Protein AF-A0AA48L7N7-F1 (afdb_monomer_lite)

pLDDT: mean 84.65, std 14.85, range [38.66, 96.5]

Organism: NCBI:txid279322

Foldseek 3Di:
DDDDDDPPPPQPPPADEAEDDPPPDQEDDPVNLSRHQEYEYEACQVVVNVNRCVSCLVVVGAYEYEYEDDPPDDLVSQQPPVSHQYWYAHPVRAQWIAGSVRDIGGDDDD

Structure (mmCIF, N/CA/C/O backbone):
data_AF-A0AA48L7N7-F1
#
_entry.id   AF-A0AA48L7N7-F1
#
loop_
_atom_site.group_PDB
_atom_site.id
_atom_site.type_symbol
_atom_site.label_atom_id
_atom_site.label_alt_id
_atom_site.label_comp_id
_atom_site.label_asym_id
_atom_site.label_entity_id
_atom_site.label_seq_id
_atom_site.pdbx_PDB_ins_code
_atom_site.Cartn_x
_atom_site.Cartn_y
_atom_site.Cartn_z
_atom_site.occupancy
_atom_site.B_iso_or_equiv
_atom_site.auth_seq_id
_atom_site.auth_comp_id
_atom_site.auth_asym_id
_atom_site.auth_atom_id
_atom_site.pdbx_PDB_model_num
ATOM 1 N N . MET A 1 1 ? 33.071 -4.416 -31.484 1.00 39.41 1 MET A N 1
ATOM 2 C CA . MET A 1 1 ? 32.938 -3.153 -30.730 1.00 39.41 1 MET A CA 1
ATOM 3 C C . MET A 1 1 ? 32.125 -3.465 -29.490 1.00 39.41 1 MET A C 1
ATOM 5 O O . MET A 1 1 ? 30.916 -3.627 -29.572 1.00 39.41 1 MET A O 1
ATOM 9 N N . SER A 1 2 ? 32.821 -3.716 -28.390 1.00 40.19 2 SER A N 1
ATOM 10 C CA . SER A 1 2 ? 32.241 -4.172 -27.130 1.00 40.19 2 SER A CA 1
ATOM 11 C C . SER A 1 2 ? 31.783 -2.941 -26.353 1.00 40.19 2 SER A C 1
ATOM 13 O O . SER A 1 2 ? 32.612 -2.101 -26.014 1.00 40.19 2 SER A O 1
ATOM 15 N N . HIS A 1 3 ? 30.480 -2.800 -26.115 1.00 38.66 3 HIS A N 1
ATOM 16 C CA . HIS A 1 3 ? 29.982 -1.791 -25.183 1.00 38.66 3 HIS A CA 1
ATOM 17 C C . HIS A 1 3 ? 30.438 -2.181 -23.768 1.00 38.66 3 HIS A C 1
ATOM 19 O O . HIS A 1 3 ? 30.258 -3.344 -23.393 1.00 38.66 3 HIS A O 1
ATOM 25 N N . PRO A 1 4 ? 31.037 -1.272 -22.981 1.00 44.66 4 PRO A N 1
ATOM 26 C CA . PRO A 1 4 ? 31.306 -1.559 -21.583 1.00 44.66 4 PRO A CA 1
ATOM 27 C C . PRO A 1 4 ? 29.969 -1.707 -20.855 1.00 44.66 4 PRO A C 1
ATOM 29 O O . PRO A 1 4 ? 29.090 -0.853 -20.970 1.00 44.66 4 PRO A O 1
ATOM 32 N N . ALA A 1 5 ? 29.813 -2.807 -20.120 1.00 50.69 5 ALA A N 1
ATOM 33 C CA . ALA A 1 5 ? 28.737 -2.945 -19.154 1.00 50.69 5 ALA A CA 1
ATOM 34 C C . ALA A 1 5 ? 28.836 -1.779 -18.160 1.00 50.69 5 ALA A C 1
ATOM 36 O O . ALA A 1 5 ? 29.901 -1.547 -17.581 1.00 50.69 5 ALA A O 1
ATOM 37 N N . SER A 1 6 ? 27.747 -1.025 -17.996 1.00 51.53 6 SER A N 1
ATOM 38 C CA . SER A 1 6 ? 27.632 -0.012 -16.948 1.00 51.53 6 SER A CA 1
ATOM 39 C C . SER A 1 6 ? 28.005 -0.629 -15.596 1.00 51.53 6 SER A C 1
ATOM 41 O O . SER A 1 6 ? 27.619 -1.774 -15.335 1.00 51.53 6 SER A O 1
ATOM 43 N N . PRO A 1 7 ? 28.743 0.088 -14.730 1.00 48.41 7 PRO A N 1
ATOM 44 C CA . PRO A 1 7 ? 29.059 -0.427 -13.412 1.00 48.41 7 PRO A CA 1
ATOM 45 C C . PRO A 1 7 ? 27.741 -0.670 -12.683 1.00 48.41 7 PRO A C 1
ATOM 47 O O . PRO A 1 7 ? 26.912 0.233 -12.571 1.00 48.41 7 PRO A O 1
ATOM 50 N N . ILE A 1 8 ? 27.548 -1.903 -12.211 1.00 54.62 8 ILE A N 1
ATOM 51 C CA . ILE A 1 8 ? 26.565 -2.208 -11.176 1.00 54.62 8 ILE A CA 1
ATOM 52 C C . ILE A 1 8 ? 26.887 -1.240 -10.045 1.00 54.62 8 ILE A C 1
ATOM 54 O O . ILE A 1 8 ? 27.933 -1.357 -9.404 1.00 54.62 8 ILE A O 1
ATOM 58 N N . SER A 1 9 ? 26.040 -0.229 -9.863 1.00 49.31 9 SER A N 1
ATOM 59 C CA . SER A 1 9 ? 26.120 0.645 -8.709 1.00 49.31 9 SER A CA 1
ATOM 60 C C . SER A 1 9 ? 26.009 -0.261 -7.493 1.00 49.31 9 SER A C 1
ATOM 62 O O . SER A 1 9 ? 24.947 -0.826 -7.230 1.00 49.31 9 SER A O 1
ATOM 64 N N . THR A 1 10 ? 27.106 -0.444 -6.765 1.00 49.47 10 THR A N 1
ATOM 65 C CA . THR A 1 10 ? 27.021 -0.909 -5.384 1.00 49.47 10 THR A CA 1
ATOM 66 C C . THR A 1 10 ? 26.007 0.004 -4.700 1.00 49.47 10 THR A C 1
ATOM 68 O O . THR A 1 10 ? 26.196 1.224 -4.795 1.00 49.47 10 THR A O 1
ATOM 71 N N . PRO A 1 11 ? 24.931 -0.510 -4.077 1.00 52.91 11 PRO A N 1
ATOM 72 C CA . PRO A 1 11 ? 24.002 0.356 -3.380 1.00 52.91 11 PRO A CA 1
ATOM 73 C C . PRO A 1 11 ? 24.816 1.083 -2.311 1.00 52.91 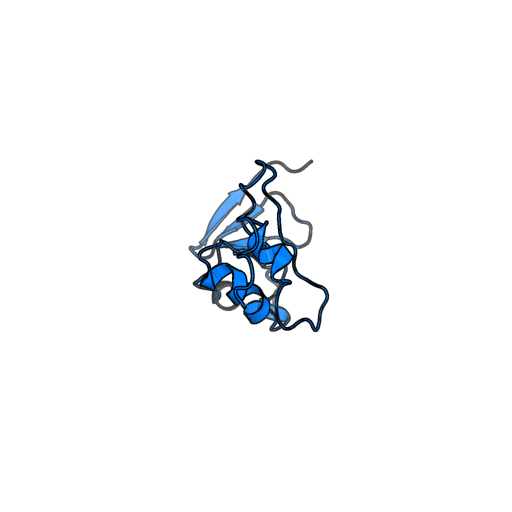11 PRO A C 1
ATOM 75 O O . PRO A 1 11 ? 25.320 0.465 -1.373 1.00 52.91 11 PRO A O 1
ATOM 78 N N . SER A 1 12 ? 25.001 2.395 -2.463 1.00 55.81 12 SER A N 1
ATOM 79 C CA . SER A 1 12 ? 25.206 3.208 -1.277 1.00 55.81 12 SER A CA 1
ATOM 80 C C . SER A 1 12 ? 23.963 2.958 -0.422 1.00 55.81 12 SER A C 1
ATOM 82 O O . SER A 1 12 ? 22.861 2.851 -0.953 1.00 55.81 12 SER A O 1
ATOM 84 N N . HIS A 1 13 ? 24.124 2.758 0.881 1.00 62.34 13 HIS A N 1
ATOM 85 C CA . HIS A 1 13 ? 23.059 2.302 1.784 1.00 62.34 13 HIS A CA 1
ATOM 86 C C . HIS A 1 13 ? 21.881 3.298 1.960 1.00 62.34 13 HIS A C 1
ATOM 88 O O . HIS A 1 13 ? 21.174 3.250 2.963 1.00 62.34 13 HIS A O 1
ATOM 94 N N . GLY A 1 14 ? 21.653 4.214 1.015 1.00 60.22 14 GLY A N 1
ATOM 95 C CA . GLY A 1 14 ? 20.436 5.005 0.918 1.00 60.22 14 GLY A CA 1
ATOM 96 C C . GLY A 1 14 ? 19.333 4.182 0.266 1.00 60.22 14 GLY A C 1
ATOM 97 O O . GLY A 1 14 ? 19.196 4.190 -0.953 1.00 60.22 14 GLY A O 1
ATOM 98 N N . SER A 1 15 ? 18.552 3.468 1.075 1.00 74.25 15 SER A N 1
ATOM 99 C CA . SER A 1 15 ? 17.311 2.864 0.595 1.00 74.25 15 SER A CA 1
ATOM 100 C C . SER A 1 15 ? 16.321 3.961 0.192 1.00 74.25 15 SER A C 1
ATOM 102 O O . SER A 1 15 ? 15.918 4.763 1.036 1.00 74.25 15 SER A O 1
ATOM 104 N N . CYS A 1 16 ? 15.939 4.022 -1.084 1.00 85.69 16 CYS A N 1
ATOM 105 C CA . CYS A 1 16 ? 14.922 4.954 -1.564 1.00 85.69 16 CYS A CA 1
ATOM 106 C C . CYS A 1 16 ? 13.512 4.361 -1.422 1.00 85.69 16 CYS A C 1
ATOM 108 O O . CYS A 1 16 ? 13.308 3.147 -1.455 1.00 85.69 16 CYS A O 1
ATOM 110 N N . ILE A 1 17 ? 12.520 5.244 -1.327 1.00 89.25 17 ILE A N 1
ATOM 111 C CA . ILE A 1 17 ? 11.100 4.894 -1.408 1.00 89.25 17 ILE A CA 1
ATOM 112 C C . ILE A 1 17 ? 10.580 5.389 -2.752 1.00 89.25 17 ILE A C 1
ATOM 114 O O . ILE A 1 17 ? 10.802 6.548 -3.105 1.00 89.25 17 ILE A O 1
ATOM 118 N N . ALA A 1 18 ? 9.870 4.537 -3.489 1.00 90.38 18 ALA A N 1
ATOM 119 C CA . ALA A 1 18 ? 9.115 4.979 -4.652 1.00 90.38 18 ALA A CA 1
ATOM 120 C C . ALA A 1 18 ? 7.676 5.307 -4.251 1.00 90.38 18 ALA A C 1
ATOM 122 O O . ALA A 1 18 ? 6.946 4.451 -3.755 1.00 90.38 18 ALA A O 1
ATOM 123 N N . ILE A 1 19 ? 7.249 6.537 -4.494 1.00 88.38 19 ILE A N 1
ATOM 124 C CA . ILE A 1 19 ? 5.848 6.929 -4.332 1.00 88.38 19 ILE A CA 1
ATOM 125 C C . ILE A 1 19 ? 5.122 6.732 -5.664 1.00 88.38 19 ILE A C 1
ATOM 127 O O . ILE A 1 19 ? 5.744 6.787 -6.731 1.00 88.38 19 ILE A O 1
ATOM 131 N N . GLN A 1 20 ? 3.815 6.490 -5.590 1.00 85.50 20 GLN A N 1
ATOM 132 C CA . GLN A 1 20 ? 2.910 6.522 -6.734 1.00 85.50 20 GLN A CA 1
ATOM 133 C C . GLN A 1 20 ? 3.232 7.685 -7.691 1.00 85.50 20 GLN A C 1
ATOM 135 O O . GLN A 1 20 ? 3.330 8.835 -7.250 1.00 85.50 20 GLN A O 1
ATOM 140 N N . PRO A 1 21 ? 3.413 7.414 -8.996 1.00 83.81 21 PRO A N 1
ATOM 141 C CA . PRO A 1 21 ? 3.637 8.466 -9.973 1.00 83.81 21 PRO A CA 1
ATOM 142 C C . PRO A 1 21 ? 2.351 9.281 -10.197 1.00 83.81 21 PRO A C 1
ATOM 144 O O . PRO A 1 21 ? 1.258 8.831 -9.851 1.00 83.81 21 PRO A O 1
ATOM 147 N N . PRO A 1 22 ? 2.447 10.466 -10.826 1.00 80.44 22 PRO A N 1
ATOM 148 C CA . PRO A 1 22 ? 1.269 11.211 -11.250 1.00 80.44 22 PRO A CA 1
ATOM 149 C C . PRO A 1 22 ? 0.334 10.350 -12.106 1.00 80.44 22 PRO A C 1
ATOM 151 O O . PRO A 1 22 ? 0.789 9.500 -12.880 1.00 80.44 22 PRO A O 1
ATOM 154 N N . ARG A 1 23 ? -0.973 10.616 -12.001 1.00 70.62 23 ARG A N 1
ATOM 155 C CA . ARG A 1 23 ? -1.999 9.923 -12.791 1.00 70.62 23 ARG A CA 1
ATOM 156 C C . ARG A 1 23 ? -1.657 9.958 -14.284 1.00 70.62 23 ARG A C 1
ATOM 158 O O . ARG A 1 23 ? -1.142 10.961 -14.773 1.00 70.62 23 ARG A O 1
ATOM 165 N N . HIS A 1 24 ? -2.017 8.883 -14.993 1.00 73.06 24 HIS A N 1
ATOM 166 C CA . HIS A 1 24 ? -1.757 8.635 -16.430 1.00 73.06 24 HIS A CA 1
ATOM 167 C C . HIS A 1 24 ? -0.357 8.123 -16.775 1.00 73.06 24 HIS A C 1
ATOM 169 O O . HIS A 1 24 ? 0.012 8.052 -17.949 1.00 73.06 24 HIS A O 1
ATOM 175 N N . ARG A 1 25 ? 0.416 7.711 -15.775 1.00 77.75 25 ARG A N 1
ATOM 176 C CA . ARG A 1 25 ? 1.621 6.938 -16.024 1.00 77.75 25 ARG A CA 1
ATOM 177 C C . ARG A 1 25 ? 1.299 5.450 -16.059 1.00 77.75 25 ARG A C 1
ATOM 179 O O . ARG A 1 25 ? 0.623 4.961 -15.169 1.00 77.75 25 ARG A O 1
ATOM 186 N N . SER A 1 26 ? 1.797 4.738 -17.067 1.00 78.38 26 SER A N 1
ATOM 187 C CA . SER A 1 26 ? 1.581 3.292 -17.210 1.00 78.38 26 SER A CA 1
ATOM 188 C C . SER A 1 26 ? 2.587 2.428 -16.440 1.00 78.38 26 SER A C 1
ATOM 190 O O . SER A 1 26 ? 2.397 1.223 -16.366 1.00 78.38 26 SER A O 1
ATOM 192 N N . SER A 1 27 ? 3.676 3.010 -15.927 1.00 80.94 27 SER A N 1
ATOM 193 C CA . SER A 1 27 ? 4.785 2.282 -15.292 1.00 80.94 27 SER A CA 1
ATOM 194 C C . SER A 1 27 ? 5.634 3.208 -14.416 1.00 80.94 27 SER A C 1
ATOM 196 O O . SER A 1 27 ? 5.600 4.430 -14.588 1.00 80.94 27 SER A O 1
ATOM 198 N N . HIS A 1 28 ? 6.447 2.660 -13.515 1.00 85.31 28 HIS A N 1
ATOM 199 C CA . HIS A 1 28 ? 7.461 3.458 -12.815 1.00 85.31 28 HIS A CA 1
ATOM 200 C C . HIS A 1 28 ? 8.697 3.704 -13.698 1.00 85.31 28 HIS A C 1
ATOM 202 O O . HIS A 1 28 ? 8.965 2.987 -14.662 1.00 85.31 28 HIS A O 1
ATOM 208 N N . ASP A 1 29 ? 9.486 4.732 -13.363 1.00 88.00 29 ASP A N 1
ATOM 209 C CA . ASP A 1 29 ? 10.810 4.910 -13.961 1.00 88.00 29 ASP A CA 1
ATOM 210 C C . ASP A 1 29 ? 11.694 3.738 -13.563 1.00 88.00 29 ASP A C 1
ATOM 212 O O . ASP A 1 29 ? 11.816 3.436 -12.375 1.00 88.00 29 ASP A O 1
ATOM 216 N N . LYS A 1 30 ? 12.405 3.148 -14.528 1.00 88.69 30 LYS A N 1
ATOM 217 C CA . LYS A 1 30 ? 13.381 2.093 -14.235 1.00 88.69 30 LYS A CA 1
ATOM 218 C C . LYS A 1 30 ? 14.389 2.531 -13.169 1.00 88.69 30 LYS A C 1
ATOM 220 O O . LYS A 1 30 ? 14.685 1.765 -12.264 1.00 88.69 30 LYS A O 1
ATOM 225 N N . ALA A 1 31 ? 14.855 3.779 -13.234 1.00 88.69 31 ALA A N 1
ATOM 226 C CA . ALA A 1 31 ? 15.762 4.329 -12.231 1.00 88.69 31 ALA A CA 1
ATOM 227 C C . ALA A 1 31 ? 15.149 4.325 -10.820 1.00 88.69 31 ALA A C 1
ATOM 229 O O . ALA A 1 31 ? 15.848 4.008 -9.865 1.00 88.69 31 ALA A O 1
ATOM 230 N N . ALA A 1 32 ? 13.850 4.621 -10.692 1.00 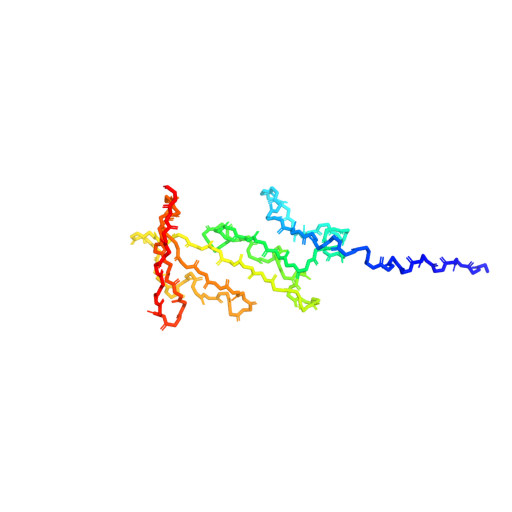89.00 32 ALA A N 1
ATOM 231 C CA . ALA A 1 32 ? 13.144 4.560 -9.415 1.00 89.00 32 ALA A CA 1
ATOM 232 C C . ALA A 1 32 ? 13.006 3.114 -8.923 1.00 89.00 32 ALA A C 1
ATOM 234 O O . ALA A 1 32 ? 13.264 2.843 -7.752 1.00 89.00 32 ALA A O 1
ATOM 235 N N . ILE A 1 33 ? 12.662 2.184 -9.821 1.00 91.25 33 ILE A N 1
ATOM 236 C CA . ILE A 1 33 ? 12.588 0.755 -9.499 1.00 91.25 33 ILE A CA 1
ATOM 237 C C . ILE A 1 33 ? 13.951 0.248 -9.043 1.00 91.25 33 ILE A C 1
ATOM 239 O O . ILE A 1 33 ? 14.003 -0.470 -8.058 1.00 91.25 33 ILE A O 1
ATOM 243 N N . ASP A 1 34 ? 15.050 0.614 -9.703 1.00 91.12 34 ASP A N 1
ATOM 244 C CA . ASP A 1 34 ? 16.387 0.097 -9.400 1.00 91.12 34 ASP A CA 1
ATOM 245 C C . ASP A 1 34 ? 16.846 0.487 -7.980 1.00 91.12 34 ASP A C 1
ATOM 247 O O . ASP A 1 34 ? 17.340 -0.369 -7.240 1.00 91.12 34 ASP A O 1
ATOM 251 N N . VAL A 1 35 ? 16.634 1.746 -7.575 1.00 91.06 35 VAL A N 1
ATOM 252 C CA . VAL A 1 35 ? 17.153 2.287 -6.302 1.00 91.06 35 VAL A CA 1
ATOM 253 C C . VAL A 1 35 ? 16.213 2.107 -5.111 1.00 91.06 35 VAL A C 1
ATOM 255 O O . VAL A 1 35 ? 16.679 2.093 -3.970 1.00 91.06 35 VAL A O 1
ATOM 258 N N . ALA A 1 36 ? 14.907 1.966 -5.347 1.00 93.12 36 ALA A N 1
ATOM 259 C CA . ALA A 1 36 ? 13.938 1.798 -4.274 1.00 93.12 36 ALA A CA 1
ATOM 260 C C . ALA A 1 36 ? 13.856 0.345 -3.798 1.00 93.12 36 ALA A C 1
ATOM 262 O O . ALA A 1 36 ? 14.001 -0.593 -4.581 1.00 93.12 36 ALA A O 1
ATOM 263 N N . GLN A 1 37 ? 13.597 0.144 -2.511 1.00 94.31 37 GLN A N 1
ATOM 264 C CA . GLN A 1 37 ? 13.419 -1.189 -1.921 1.00 94.31 37 GLN A CA 1
ATOM 265 C C . GLN A 1 37 ? 11.948 -1.581 -1.913 1.00 94.31 37 GLN A C 1
ATOM 267 O O . GLN A 1 37 ? 11.639 -2.765 -1.912 1.00 94.31 37 GLN A O 1
ATOM 272 N N . PHE A 1 38 ? 11.060 -0.592 -1.924 1.00 94.69 38 PHE A N 1
ATOM 273 C CA . PHE A 1 38 ? 9.619 -0.764 -1.912 1.00 94.69 38 PHE A CA 1
ATOM 274 C C . PHE A 1 38 ? 8.928 0.453 -2.523 1.00 94.69 38 PHE A C 1
ATOM 276 O O . PHE A 1 38 ? 9.538 1.519 -2.682 1.00 94.69 38 PHE A O 1
ATOM 283 N N . SER A 1 39 ? 7.642 0.295 -2.821 1.00 95.38 39 SER A N 1
ATOM 284 C CA . SER A 1 39 ? 6.770 1.405 -3.190 1.00 95.38 39 SER A CA 1
ATOM 285 C C . SER A 1 39 ? 5.645 1.602 -2.177 1.00 95.38 39 SER A C 1
ATOM 287 O O . SER A 1 39 ? 5.209 0.642 -1.546 1.00 95.38 39 SER A O 1
ATOM 289 N N . VAL A 1 40 ? 5.194 2.847 -2.012 1.00 95.56 40 VAL A N 1
ATOM 290 C CA . VAL A 1 40 ? 3.956 3.186 -1.301 1.00 95.56 40 VAL A CA 1
ATOM 291 C C . VAL A 1 40 ? 2.931 3.664 -2.324 1.00 95.56 40 VAL A C 1
ATOM 293 O O . VAL A 1 40 ? 3.216 4.546 -3.140 1.00 95.56 40 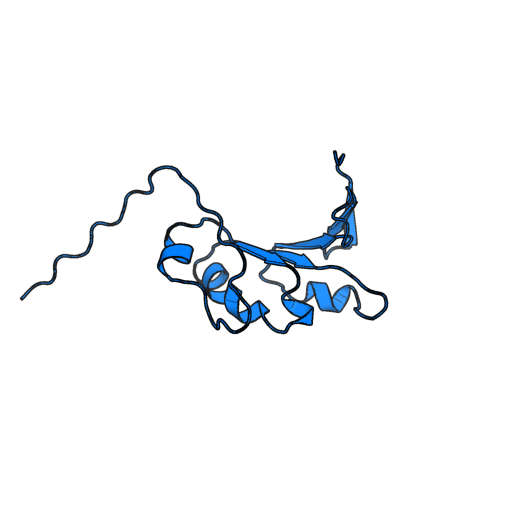VAL A O 1
ATOM 296 N N . ASN A 1 41 ? 1.746 3.073 -2.265 1.00 94.38 41 ASN A N 1
ATOM 297 C CA . ASN A 1 41 ? 0.624 3.341 -3.148 1.00 94.38 41 ASN A CA 1
ATOM 298 C C . ASN A 1 41 ? -0.609 3.705 -2.320 1.00 94.38 41 ASN A C 1
ATOM 300 O O . ASN A 1 41 ? -0.923 3.010 -1.358 1.00 94.38 41 ASN A O 1
ATOM 304 N N . GLU A 1 42 ? -1.324 4.751 -2.730 1.00 94.12 42 GLU A N 1
ATOM 305 C CA . GLU A 1 42 ? -2.599 5.144 -2.138 1.00 94.12 42 GLU A CA 1
ATOM 306 C C . GLU A 1 42 ? -3.703 5.054 -3.200 1.00 94.12 42 GLU A C 1
ATOM 308 O O . GLU A 1 42 ? -3.636 5.691 -4.252 1.00 94.12 42 GLU A O 1
ATOM 313 N N . GLN A 1 43 ? -4.746 4.275 -2.913 1.00 93.06 43 GLN A N 1
ATOM 314 C CA . GLN A 1 43 ? -5.982 4.235 -3.698 1.00 93.06 43 GLN A CA 1
ATOM 315 C C . GLN A 1 43 ? -5.836 3.779 -5.163 1.00 93.06 43 GLN A C 1
ATOM 317 O O . GLN A 1 43 ? -6.506 4.321 -6.049 1.00 93.06 43 GLN A O 1
ATOM 322 N N . CYS A 1 44 ? -5.011 2.768 -5.470 1.00 92.69 44 CYS A N 1
ATOM 323 C CA . CYS A 1 44 ? -4.956 2.280 -6.854 1.00 92.69 44 CYS A CA 1
ATOM 324 C C . CYS A 1 44 ? -6.247 1.573 -7.286 1.00 92.69 44 CYS A C 1
ATOM 326 O O . CYS A 1 44 ? -6.613 1.650 -8.462 1.00 92.69 44 CYS A O 1
ATOM 328 N N . VAL A 1 45 ? -6.956 0.903 -6.369 1.00 92.25 45 VAL A N 1
ATOM 329 C CA . VAL A 1 45 ? -8.167 0.125 -6.668 1.00 92.25 45 VAL A CA 1
ATOM 330 C C . VAL A 1 45 ? -9.311 1.011 -7.169 1.00 92.25 45 VAL A C 1
ATOM 332 O O . VAL A 1 45 ? -9.857 0.710 -8.236 1.00 92.25 45 VAL A O 1
ATOM 335 N N . PRO A 1 46 ? -9.715 2.099 -6.478 1.00 90.50 46 PRO A N 1
ATOM 336 C CA . PRO A 1 46 ? -10.783 2.968 -6.971 1.00 90.50 46 PRO A CA 1
ATOM 337 C C . PRO A 1 46 ? -10.409 3.723 -8.254 1.00 90.50 46 PRO A C 1
ATOM 339 O O . PRO A 1 46 ? -11.310 4.178 -8.961 1.00 90.50 46 PRO A O 1
ATOM 342 N N . HIS A 1 47 ? -9.117 3.852 -8.566 1.00 90.00 47 HIS A N 1
ATOM 343 C CA . HIS A 1 47 ? -8.632 4.565 -9.750 1.00 90.00 47 HIS A CA 1
ATOM 344 C C . HIS A 1 47 ? -8.239 3.657 -10.922 1.00 90.00 47 HIS A C 1
ATOM 346 O O . HIS A 1 47 ? -8.034 4.161 -12.022 1.00 90.00 47 HIS A O 1
ATOM 352 N N . GLY A 1 48 ? -8.193 2.335 -10.729 1.00 90.12 48 GLY A N 1
ATOM 353 C CA . GLY A 1 48 ? -7.748 1.399 -11.764 1.00 90.12 48 GLY A CA 1
ATOM 354 C C . GLY A 1 48 ? -6.264 1.556 -12.114 1.00 90.12 48 GLY A C 1
ATOM 355 O O . GLY A 1 48 ? -5.883 1.336 -13.257 1.00 90.12 48 GLY A O 1
ATOM 356 N N . GLU A 1 49 ? -5.435 1.961 -11.147 1.00 91.38 49 GLU A N 1
ATOM 357 C CA . GLU A 1 49 ? -4.013 2.292 -11.350 1.00 91.38 49 GLU A CA 1
ATOM 358 C C . GLU A 1 49 ? -3.062 1.221 -10.780 1.00 91.38 49 GLU A C 1
ATOM 360 O O . GLU A 1 49 ? -1.850 1.418 -10.734 1.00 91.38 49 GLU A O 1
ATOM 365 N N . CYS A 1 50 ? -3.584 0.071 -10.338 1.00 92.06 50 CYS A N 1
ATOM 366 C CA . CYS A 1 50 ? -2.781 -0.946 -9.649 1.00 92.06 50 CYS A CA 1
ATOM 367 C C . CYS A 1 50 ? -1.719 -1.596 -10.549 1.00 92.06 50 CYS A C 1
ATOM 369 O O . CYS A 1 50 ? -0.684 -2.047 -10.057 1.00 92.06 50 CYS A O 1
ATOM 371 N N . ASP A 1 51 ? -1.943 -1.611 -11.865 1.00 91.69 51 ASP A N 1
ATOM 372 C CA . ASP A 1 51 ? -1.018 -2.209 -12.833 1.00 91.69 51 ASP A CA 1
ATOM 373 C C . ASP A 1 51 ? 0.330 -1.478 -12.886 1.00 91.69 51 ASP A C 1
ATOM 375 O O . ASP A 1 51 ? 1.360 -2.102 -13.136 1.00 91.69 51 ASP A O 1
ATOM 379 N N . VAL A 1 52 ? 0.351 -0.183 -12.551 1.00 91.38 52 VAL A N 1
ATOM 380 C CA . VAL A 1 52 ? 1.571 0.641 -12.504 1.00 91.38 52 VAL A CA 1
ATOM 381 C C . VAL A 1 52 ? 2.604 0.060 -11.536 1.00 91.38 52 VAL A C 1
ATOM 383 O O . VAL A 1 52 ? 3.805 0.178 -11.766 1.00 91.38 52 VAL A O 1
ATOM 386 N N . PHE A 1 53 ? 2.150 -0.612 -10.477 1.00 93.38 53 PHE A N 1
ATOM 387 C CA . PHE A 1 53 ? 3.003 -1.160 -9.425 1.00 93.38 53 PHE A CA 1
ATOM 388 C C . PHE A 1 53 ? 3.459 -2.600 -9.691 1.00 93.38 53 PHE A C 1
ATOM 390 O O . PHE A 1 53 ? 4.273 -3.128 -8.929 1.00 93.38 53 PHE A O 1
ATOM 397 N N . GLN A 1 54 ? 2.995 -3.241 -10.774 1.00 92.19 54 GLN A N 1
ATOM 398 C CA . GLN A 1 54 ? 3.448 -4.592 -11.129 1.00 92.19 54 GLN A CA 1
ATOM 399 C C . GLN A 1 54 ? 4.951 -4.637 -11.398 1.00 92.19 54 GLN A C 1
ATOM 401 O O . GLN A 1 54 ? 5.582 -5.648 -11.113 1.00 92.19 54 GLN A O 1
ATOM 406 N N . ASP A 1 55 ? 5.556 -3.537 -11.850 1.00 92.25 55 ASP A N 1
ATOM 407 C CA . ASP A 1 55 ? 7.005 -3.459 -12.042 1.00 92.25 55 ASP A CA 1
ATOM 408 C C . ASP A 1 55 ? 7.793 -3.735 -10.753 1.00 92.25 55 ASP A C 1
ATOM 410 O O . ASP A 1 55 ? 8.834 -4.386 -10.809 1.00 92.25 55 ASP A O 1
ATOM 414 N N . PHE A 1 56 ? 7.293 -3.286 -9.594 1.00 94.69 56 PHE A N 1
ATOM 415 C CA . PHE A 1 56 ? 7.902 -3.576 -8.291 1.00 94.69 56 PHE A CA 1
ATOM 416 C C . PHE A 1 56 ? 7.724 -5.050 -7.919 1.00 94.69 56 PHE A C 1
ATOM 418 O O . PHE A 1 56 ? 8.696 -5.719 -7.561 1.00 94.69 56 PHE A O 1
ATOM 425 N N . ILE A 1 57 ? 6.511 -5.580 -8.081 1.00 93.81 57 ILE A N 1
ATOM 426 C CA . ILE A 1 57 ? 6.185 -6.980 -7.777 1.00 93.81 57 ILE A CA 1
ATOM 427 C C . ILE A 1 57 ? 6.996 -7.953 -8.638 1.00 93.81 57 ILE A C 1
ATOM 429 O O . ILE A 1 57 ? 7.571 -8.908 -8.117 1.00 93.81 57 ILE A O 1
ATOM 433 N N . ASN A 1 58 ? 7.122 -7.672 -9.935 1.00 93.62 58 ASN A N 1
ATOM 434 C CA . ASN A 1 58 ? 7.837 -8.508 -10.900 1.00 93.62 58 ASN A CA 1
ATOM 435 C C . ASN A 1 58 ? 9.332 -8.652 -10.578 1.00 93.62 58 ASN A C 1
ATOM 437 O O . ASN A 1 58 ? 9.943 -9.654 -10.946 1.00 93.62 58 ASN A O 1
ATOM 441 N N . VAL A 1 59 ? 9.923 -7.675 -9.881 1.00 94.69 59 VAL A N 1
ATOM 442 C CA . VAL A 1 59 ? 11.319 -7.729 -9.413 1.00 94.69 59 VAL A CA 1
ATOM 443 C C . VAL A 1 59 ? 11.437 -8.097 -7.929 1.00 94.69 59 VAL A C 1
ATOM 445 O O . VAL A 1 59 ? 12.505 -7.942 -7.337 1.00 94.69 59 VAL A O 1
ATOM 448 N N . GLY A 1 60 ? 10.354 -8.587 -7.317 1.00 94.19 60 GLY A N 1
ATOM 449 C CA . GLY A 1 60 ? 10.329 -9.057 -5.932 1.00 94.19 60 GLY A CA 1
ATOM 450 C C . GLY A 1 60 ? 10.399 -7.947 -4.882 1.00 94.19 60 GLY A C 1
ATOM 451 O O . GLY A 1 60 ? 10.805 -8.209 -3.750 1.00 94.19 60 GLY A O 1
ATOM 452 N N . LYS A 1 61 ? 10.037 -6.708 -5.235 1.00 94.19 61 LYS A N 1
ATOM 453 C CA . LYS A 1 61 ? 10.013 -5.567 -4.312 1.00 94.19 61 LYS A CA 1
ATOM 454 C C . LYS A 1 61 ? 8.587 -5.325 -3.804 1.00 94.19 61 LYS A C 1
ATOM 456 O O . LYS A 1 61 ? 7.662 -5.283 -4.614 1.00 94.19 61 LYS A O 1
ATOM 461 N N . PRO A 1 62 ? 8.379 -5.158 -2.486 1.00 95.56 62 PRO A N 1
ATOM 462 C CA . PRO A 1 62 ? 7.043 -4.998 -1.931 1.00 95.56 62 PRO A CA 1
ATOM 463 C C . PRO A 1 62 ? 6.405 -3.659 -2.315 1.00 95.56 62 PRO A C 1
ATOM 465 O O . PRO A 1 62 ? 7.076 -2.638 -2.485 1.00 95.56 62 PRO A O 1
ATOM 468 N N . VAL A 1 63 ? 5.076 -3.675 -2.387 1.00 95.50 63 VAL A N 1
ATOM 469 C CA . VAL A 1 63 ? 4.226 -2.493 -2.545 1.00 95.50 63 VAL A CA 1
ATOM 470 C C . VAL A 1 63 ? 3.347 -2.404 -1.300 1.00 95.50 63 VAL A C 1
ATOM 472 O O . VAL A 1 63 ? 2.515 -3.282 -1.058 1.00 95.50 63 VAL A O 1
ATOM 475 N N . PHE A 1 64 ? 3.564 -1.369 -0.491 1.00 96.06 64 PHE A N 1
ATOM 476 C CA . PHE A 1 64 ? 2.692 -1.016 0.624 1.00 96.06 64 PHE A CA 1
ATOM 477 C C . PHE A 1 64 ? 1.488 -0.269 0.066 1.00 96.06 64 PHE A C 1
ATOM 479 O O . PHE A 1 64 ? 1.603 0.857 -0.415 1.00 96.06 64 PHE A O 1
ATOM 486 N N . HIS A 1 65 ? 0.351 -0.943 0.090 1.00 95.50 65 HIS A N 1
ATOM 487 C CA . HIS A 1 65 ? -0.868 -0.533 -0.579 1.00 95.50 65 HIS A CA 1
ATOM 488 C C . HIS A 1 65 ? -1.866 -0.040 0.461 1.00 95.50 65 HIS A C 1
ATOM 490 O O . HIS A 1 65 ? -2.291 -0.801 1.327 1.00 95.50 65 HIS A O 1
ATOM 496 N N . ILE A 1 66 ? -2.205 1.242 0.405 1.00 95.75 66 ILE A N 1
ATOM 497 C CA . ILE A 1 66 ? -3.132 1.878 1.332 1.00 95.75 66 ILE A CA 1
ATOM 498 C C . ILE A 1 66 ? -4.434 2.150 0.593 1.00 95.75 66 ILE A C 1
ATOM 500 O O . ILE A 1 66 ? -4.459 2.849 -0.419 1.00 95.75 66 ILE A O 1
ATOM 504 N N . GLU A 1 67 ? -5.523 1.613 1.123 1.00 95.19 67 GLU A N 1
ATOM 505 C CA . GLU A 1 67 ? -6.865 1.854 0.609 1.00 95.19 67 GLU A CA 1
ATOM 506 C C . GLU A 1 67 ? -7.745 2.480 1.688 1.00 95.19 67 GLU A C 1
ATOM 508 O O . GLU A 1 67 ? -7.610 2.192 2.879 1.00 95.19 67 GLU A O 1
ATOM 513 N N . TYR A 1 68 ? -8.669 3.337 1.259 1.00 94.75 68 TYR A N 1
ATOM 514 C CA . TYR A 1 68 ? -9.599 4.029 2.148 1.00 94.75 68 TYR A CA 1
ATOM 515 C C . TYR A 1 68 ? -11.014 3.495 1.903 1.00 94.75 68 TYR A C 1
ATOM 517 O O . TYR A 1 68 ? -11.635 3.837 0.886 1.00 94.75 68 TYR A O 1
ATOM 525 N N . PRO A 1 69 ? -11.539 2.622 2.785 1.00 92.31 69 PRO A N 1
ATOM 526 C CA . PRO A 1 69 ? -12.911 2.155 2.687 1.00 92.31 69 PRO A CA 1
ATOM 527 C C . PRO A 1 69 ? -13.903 3.317 2.702 1.00 92.31 69 PRO A C 1
ATOM 529 O O . PRO A 1 69 ? -13.753 4.295 3.429 1.00 92.31 69 PRO A O 1
ATOM 532 N N . THR A 1 70 ? -14.944 3.190 1.888 1.00 88.00 70 THR A N 1
ATOM 533 C CA . THR A 1 70 ? -16.097 4.091 1.875 1.00 88.00 70 THR A CA 1
ATOM 534 C C . THR A 1 70 ? -17.357 3.245 1.955 1.00 88.00 70 THR A C 1
ATOM 536 O O . THR A 1 70 ? -17.328 2.064 1.614 1.00 88.00 70 THR A O 1
ATOM 539 N N . GLU A 1 71 ? -18.495 3.861 2.263 1.00 84.69 71 GLU A N 1
ATOM 540 C CA . GLU A 1 71 ? -19.806 3.190 2.221 1.00 84.69 71 GLU A CA 1
ATOM 541 C C . GLU A 1 71 ? -20.108 2.505 0.871 1.00 84.69 71 GLU A C 1
ATOM 543 O O . GLU A 1 71 ? -20.948 1.614 0.778 1.00 84.69 71 GLU A O 1
ATOM 548 N N . LYS A 1 72 ? -19.435 2.930 -0.208 1.00 81.94 72 LYS A N 1
ATOM 549 C CA . LYS A 1 72 ? -19.636 2.421 -1.571 1.00 81.94 72 LYS A CA 1
ATOM 550 C C . LYS A 1 72 ? -18.613 1.363 -1.992 1.00 81.94 72 LYS A C 1
ATOM 552 O O . LYS A 1 72 ? -18.773 0.769 -3.059 1.00 81.94 72 LYS A O 1
ATOM 557 N N . THR A 1 73 ? -17.554 1.140 -1.215 1.00 80.38 73 THR A N 1
ATOM 558 C CA . THR A 1 73 ? -16.480 0.194 -1.539 1.00 80.38 73 THR A CA 1
ATOM 559 C C . THR A 1 73 ? -16.455 -0.939 -0.526 1.00 80.38 73 THR A C 1
ATOM 561 O O . THR A 1 73 ? -16.134 -0.750 0.640 1.00 80.38 73 THR A O 1
ATOM 564 N N . SER A 1 74 ? -16.774 -2.152 -0.982 1.00 81.94 74 SER A N 1
ATOM 565 C CA . SER A 1 74 ? -16.697 -3.337 -0.131 1.00 81.94 74 SER A CA 1
ATOM 566 C C . SER A 1 74 ? -15.248 -3.644 0.238 1.00 81.94 74 SER A C 1
ATOM 568 O O . SER A 1 74 ? -14.371 -3.651 -0.626 1.00 81.94 74 SER A O 1
ATOM 570 N N . PHE A 1 75 ? -15.024 -4.006 1.497 1.00 83.69 75 PHE A N 1
ATOM 571 C CA . PHE A 1 75 ? -13.738 -4.453 2.038 1.00 83.69 75 PHE A CA 1
ATOM 572 C C . PHE A 1 75 ? -13.039 -5.496 1.151 1.00 83.69 75 PHE A C 1
ATOM 574 O O . PHE A 1 75 ? -11.880 -5.348 0.774 1.00 83.69 75 PHE A O 1
ATOM 581 N N . SER A 1 76 ? -13.794 -6.506 0.709 1.00 84.94 76 SER A N 1
ATOM 582 C CA . SER A 1 76 ? -13.310 -7.566 -0.181 1.00 84.94 76 SER A CA 1
ATOM 583 C C . SER A 1 76 ? -12.780 -7.055 -1.522 1.00 84.94 76 SER A C 1
ATOM 585 O O . SER A 1 76 ? -11.909 -7.692 -2.102 1.00 84.94 76 SER A O 1
ATOM 587 N N . LYS A 1 77 ? -13.276 -5.910 -2.009 1.00 89.06 77 LYS A N 1
ATOM 588 C CA . LYS A 1 77 ? -12.839 -5.295 -3.268 1.00 89.06 77 LYS A CA 1
ATOM 589 C C . LYS A 1 77 ? -11.504 -4.574 -3.108 1.00 89.06 77 LYS A C 1
ATOM 591 O O . LYS A 1 77 ? -10.703 -4.592 -4.027 1.00 89.06 77 LYS A O 1
ATOM 596 N N . LEU A 1 78 ? -11.260 -3.948 -1.960 1.00 91.19 78 LEU A N 1
ATOM 597 C CA . LEU A 1 78 ? -9.987 -3.273 -1.679 1.00 91.19 78 LEU A CA 1
ATOM 598 C C . LEU A 1 78 ? -8.859 -4.285 -1.433 1.00 91.19 78 LEU A C 1
ATOM 600 O O . LEU A 1 78 ? -7.699 -4.025 -1.729 1.00 91.19 78 LEU A O 1
ATOM 604 N N . CYS A 1 79 ? -9.225 -5.482 -0.980 1.00 89.69 79 CYS A N 1
ATOM 605 C CA . CYS A 1 79 ? -8.311 -6.580 -0.693 1.00 89.6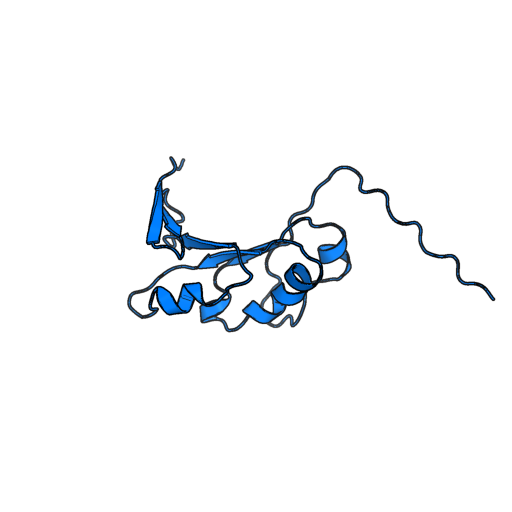9 79 CYS A CA 1
ATOM 606 C C . CYS A 1 79 ? -8.025 -7.521 -1.877 1.00 89.69 79 CYS A C 1
ATOM 608 O O . CYS A 1 79 ? -7.460 -8.595 -1.678 1.00 89.69 79 CYS A O 1
ATOM 610 N N . THR A 1 80 ? -8.380 -7.154 -3.114 1.00 79.19 80 THR A N 1
ATOM 611 C CA . THR A 1 80 ? -8.125 -8.001 -4.297 1.00 79.19 80 THR A CA 1
ATOM 612 C C . THR A 1 80 ? -6.675 -7.965 -4.786 1.00 79.19 80 THR A C 1
ATOM 614 O O . THR A 1 80 ? -6.295 -8.788 -5.616 1.00 79.19 80 THR A O 1
ATOM 617 N N . GLY A 1 81 ? -5.855 -7.030 -4.298 1.00 67.75 81 GLY A N 1
ATOM 618 C CA . GLY A 1 81 ? -4.435 -6.913 -4.640 1.00 67.75 81 GLY A CA 1
ATOM 619 C C . GLY A 1 81 ? -3.581 -7.971 -3.941 1.00 67.75 81 GLY A C 1
ATOM 620 O O . GLY A 1 81 ? -2.780 -7.632 -3.079 1.00 67.75 81 GLY A O 1
ATOM 621 N N . SER A 1 82 ? -3.735 -9.250 -4.295 1.00 67.38 82 SER A N 1
ATOM 622 C CA . SER A 1 82 ? -3.118 -10.390 -3.586 1.00 67.38 82 SER A CA 1
ATOM 623 C C . SER A 1 82 ? -1.584 -10.391 -3.549 1.00 67.38 82 SER A C 1
ATOM 625 O O . SER A 1 82 ? -0.993 -11.174 -2.813 1.00 67.38 82 SER A O 1
ATOM 627 N N . GLN A 1 83 ? -0.936 -9.550 -4.356 1.00 87.06 83 GLN A N 1
ATOM 628 C CA . GLN A 1 83 ? 0.522 -9.401 -4.400 1.00 87.06 83 GLN A CA 1
ATOM 629 C C . GLN A 1 83 ? 1.014 -8.162 -3.635 1.00 87.06 83 GLN A C 1
ATOM 631 O O . GLN A 1 83 ? 2.216 -7.929 -3.546 1.00 87.06 83 GLN A O 1
ATOM 636 N N . PHE A 1 84 ? 0.098 -7.359 -3.091 1.00 93.19 84 PHE A N 1
ATOM 637 C CA . PHE A 1 84 ? 0.405 -6.158 -2.328 1.00 93.19 84 PHE A CA 1
ATOM 638 C C . PHE A 1 84 ? 0.262 -6.393 -0.828 1.00 93.19 84 PHE A C 1
ATOM 640 O O . PHE A 1 84 ? -0.586 -7.163 -0.372 1.00 93.19 84 PHE A O 1
ATOM 647 N N . THR A 1 85 ? 1.032 -5.638 -0.047 1.00 93.00 85 THR A N 1
ATOM 648 C CA . THR A 1 85 ? 0.825 -5.533 1.398 1.00 93.00 85 THR A CA 1
ATOM 649 C C . THR A 1 85 ? -0.251 -4.484 1.643 1.00 93.00 85 THR A C 1
ATOM 651 O O . THR A 1 85 ? 0.051 -3.295 1.742 1.00 93.00 85 THR A O 1
ATOM 654 N N . THR A 1 86 ? -1.510 -4.923 1.676 1.00 94.25 86 THR A N 1
ATOM 655 C CA . THR A 1 86 ? -2.666 -4.020 1.754 1.00 94.25 86 THR A CA 1
ATOM 656 C C . THR A 1 86 ? -3.030 -3.674 3.198 1.00 94.25 86 THR A C 1
ATOM 658 O O . THR A 1 86 ? -3.216 -4.564 4.029 1.00 94.25 86 THR A O 1
ATOM 661 N N . MET A 1 87 ? -3.177 -2.379 3.471 1.00 94.94 87 MET A N 1
ATOM 662 C CA . MET A 1 87 ? -3.675 -1.813 4.719 1.00 94.94 87 MET A CA 1
ATOM 663 C C . MET A 1 87 ? -4.854 -0.890 4.421 1.00 94.94 87 MET A C 1
ATOM 665 O O . MET A 1 87 ? -4.801 -0.049 3.526 1.00 94.94 87 MET A O 1
ATOM 669 N N . LEU A 1 88 ? -5.915 -1.036 5.198 1.00 94.88 88 LEU A N 1
ATOM 670 C CA . LEU A 1 88 ? -7.089 -0.190 5.131 1.00 94.88 88 LEU A CA 1
ATOM 671 C C . LEU A 1 88 ? -7.000 0.868 6.220 1.00 94.88 88 LEU A C 1
ATOM 673 O O . LEU A 1 88 ? -6.741 0.564 7.390 1.00 94.88 88 LEU A O 1
ATOM 677 N N . LYS A 1 89 ? -7.193 2.118 5.819 1.00 95.12 89 LYS A N 1
ATOM 678 C CA . LYS A 1 89 ? -7.031 3.286 6.680 1.00 95.12 89 LYS A CA 1
ATOM 679 C C . LYS A 1 89 ? -8.263 4.176 6.619 1.00 95.12 89 LYS A C 1
ATOM 681 O O . LYS A 1 89 ? -9.008 4.180 5.642 1.00 95.12 89 LYS A O 1
ATOM 686 N N . ASN A 1 90 ? -8.440 4.978 7.660 1.00 92.50 90 ASN A N 1
ATOM 687 C CA . ASN A 1 90 ? -9.292 6.155 7.573 1.00 92.50 90 ASN A CA 1
ATOM 688 C C . ASN A 1 90 ? -8.587 7.227 6.731 1.00 92.50 90 ASN A C 1
ATOM 690 O O . ASN A 1 90 ? -7.359 7.329 6.753 1.00 92.50 90 ASN A O 1
ATOM 694 N N . MET A 1 91 ? -9.363 8.050 6.022 1.00 92.06 91 MET A N 1
ATOM 695 C CA . MET A 1 91 ? -8.830 9.110 5.152 1.00 92.06 91 MET A CA 1
ATOM 696 C C . MET A 1 91 ? -8.054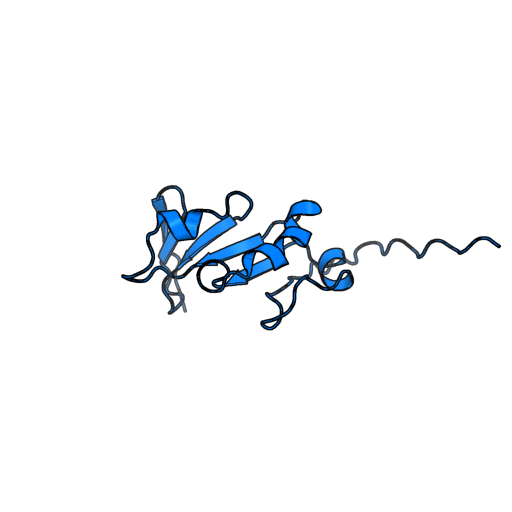 10.191 5.927 1.00 92.06 91 MET A C 1
ATOM 698 O O . MET A 1 91 ? -7.199 10.870 5.369 1.00 92.06 91 MET A O 1
ATOM 702 N N . ASP A 1 92 ? -8.337 10.351 7.220 1.00 92.25 92 ASP A N 1
ATOM 703 C CA . ASP A 1 92 ? -7.606 11.252 8.118 1.00 92.25 92 ASP A CA 1
ATOM 704 C C . ASP A 1 92 ? -6.271 10.670 8.615 1.00 92.25 92 ASP A C 1
ATOM 706 O O . ASP A 1 92 ? -5.552 11.333 9.360 1.00 92.25 92 ASP A O 1
ATOM 710 N N . LEU A 1 93 ? -5.946 9.433 8.218 1.00 92.50 93 LEU A N 1
ATOM 711 C CA . LEU A 1 93 ? -4.760 8.689 8.638 1.00 92.50 93 LEU A CA 1
ATOM 712 C C . LEU A 1 93 ? -4.631 8.538 10.164 1.00 92.50 93 LEU A C 1
ATOM 714 O O . LEU A 1 93 ? -3.527 8.350 10.679 1.00 92.50 93 LEU A O 1
ATOM 718 N N . SER A 1 94 ? -5.760 8.540 10.881 1.00 91.56 94 SER A N 1
ATOM 719 C CA . SER A 1 94 ? -5.839 8.251 12.320 1.00 91.56 94 SER A CA 1
ATOM 720 C C . SER A 1 94 ? -5.224 6.895 12.683 1.00 91.56 94 SER A C 1
ATOM 722 O O . SER A 1 94 ? -4.985 6.054 11.824 1.00 91.56 94 SER A O 1
ATOM 724 N N . GLY A 1 95 ? -4.953 6.653 13.967 1.00 94.81 95 GLY A N 1
ATOM 725 C CA . GLY A 1 95 ? -4.152 5.513 14.435 1.00 94.81 95 GLY A CA 1
ATOM 726 C C . GLY A 1 95 ? -4.619 4.116 14.018 1.00 94.81 95 GLY A C 1
ATOM 727 O O . GLY A 1 95 ? -3.806 3.197 13.967 1.00 94.81 95 GLY A O 1
ATOM 728 N N . MET A 1 96 ? -5.902 3.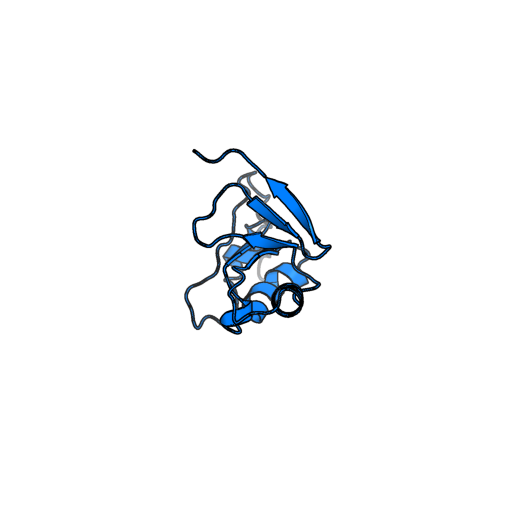945 13.698 1.00 94.94 96 MET A N 1
ATOM 729 C CA . MET A 1 96 ? -6.473 2.654 13.315 1.00 94.94 96 MET A CA 1
ATOM 730 C C . MET A 1 96 ? -5.973 2.185 11.942 1.00 94.94 96 MET A C 1
ATOM 732 O O . MET A 1 96 ? -5.913 2.967 10.990 1.00 94.94 96 MET A O 1
ATOM 736 N N . ALA A 1 97 ? -5.642 0.903 11.835 1.00 95.62 97 ALA A N 1
ATOM 737 C CA . ALA A 1 97 ? -5.308 0.199 10.606 1.00 95.62 97 ALA A CA 1
ATOM 738 C C . ALA A 1 97 ? -5.979 -1.176 10.611 1.00 95.62 97 ALA A C 1
ATOM 740 O O . ALA A 1 97 ? -5.812 -1.934 11.566 1.00 95.62 97 ALA A O 1
ATOM 741 N N . THR A 1 98 ? -6.686 -1.506 9.533 1.00 95.12 98 THR A N 1
ATOM 742 C CA . THR A 1 98 ? -7.304 -2.824 9.336 1.00 95.12 98 THR A CA 1
ATOM 743 C C . THR A 1 98 ? -6.608 -3.546 8.183 1.00 95.12 98 THR A C 1
ATOM 745 O O . THR A 1 98 ? -6.285 -2.935 7.166 1.00 95.12 98 THR A O 1
ATOM 748 N N . TYR A 1 99 ? -6.370 -4.845 8.314 1.00 94.00 99 TYR A N 1
ATOM 749 C CA . TYR A 1 99 ? -5.716 -5.670 7.299 1.00 94.00 99 TYR A CA 1
ATOM 750 C C . TYR A 1 99 ? -6.718 -6.575 6.588 1.00 94.00 99 TYR A C 1
ATOM 752 O O . TYR A 1 99 ? -7.821 -6.817 7.070 1.00 94.00 99 TYR A O 1
ATOM 760 N N . CYS A 1 100 ? -6.333 -7.108 5.430 1.00 92.31 100 CYS A N 1
ATOM 761 C CA . CYS A 1 100 ? -7.234 -7.910 4.600 1.00 92.31 100 CYS A CA 1
ATOM 762 C C . CYS A 1 100 ? -7.664 -9.257 5.199 1.00 92.31 100 CYS A C 1
ATOM 764 O O . CYS A 1 100 ? -8.621 -9.854 4.710 1.00 92.31 100 CYS A O 1
ATOM 766 N N . ASP A 1 101 ? -7.002 -9.721 6.259 1.00 91.94 101 ASP A N 1
ATOM 767 C CA . ASP A 1 101 ? -7.432 -10.868 7.068 1.00 91.94 101 ASP A CA 1
ATOM 768 C C . ASP A 1 101 ? -8.450 -10.489 8.164 1.00 91.94 101 ASP A C 1
ATOM 770 O O . ASP A 1 101 ? -8.887 -11.346 8.930 1.00 91.94 101 ASP A O 1
ATOM 774 N N . GLY A 1 102 ? -8.842 -9.213 8.234 1.00 91.12 102 GLY A N 1
ATOM 775 C CA . GLY A 1 102 ? -9.738 -8.663 9.247 1.00 91.12 102 GLY A CA 1
ATOM 776 C C . GLY A 1 102 ? -9.048 -8.308 10.564 1.00 91.12 102 GLY A C 1
ATOM 777 O O . GLY A 1 102 ? -9.728 -7.864 11.486 1.00 91.12 102 GLY A O 1
ATOM 778 N N . SER A 1 103 ? -7.728 -8.493 10.683 1.00 94.50 103 SER A N 1
ATOM 779 C CA . SER A 1 103 ? -6.985 -8.058 11.865 1.00 94.50 103 SER A CA 1
ATOM 780 C C . SER A 1 103 ? -6.854 -6.536 11.917 1.00 94.50 103 SER A C 1
ATOM 782 O O . SER A 1 103 ? -6.890 -5.851 10.894 1.00 94.50 103 SER A O 1
ATOM 784 N N . GLU A 1 104 ? -6.697 -5.999 13.125 1.00 95.88 104 GLU A N 1
ATOM 785 C CA . GLU A 1 104 ? -6.627 -4.561 13.373 1.00 95.88 104 GLU A CA 1
ATOM 786 C C . GLU A 1 104 ? -5.445 -4.211 14.275 1.00 95.88 104 GLU A C 1
ATOM 788 O O . GLU A 1 104 ? -5.077 -4.961 15.183 1.00 95.88 104 GLU A O 1
ATOM 793 N N . ALA A 1 105 ? -4.861 -3.039 14.041 1.00 96.12 105 ALA A N 1
ATOM 794 C CA . ALA A 1 105 ? -3.847 -2.442 14.894 1.00 96.12 105 ALA A CA 1
ATOM 795 C C . ALA A 1 105 ? -4.132 -0.947 15.063 1.00 96.12 105 ALA A C 1
ATOM 797 O O . ALA A 1 105 ? -4.515 -0.266 14.118 1.00 96.12 105 ALA A O 1
ATOM 798 N N . THR A 1 106 ? -3.923 -0.421 16.268 1.00 96.50 106 THR A N 1
ATOM 799 C CA . THR A 1 106 ? -4.034 1.016 16.545 1.00 96.50 106 THR A CA 1
ATOM 800 C C . THR A 1 106 ? -2.694 1.545 17.031 1.00 96.50 106 THR A C 1
ATOM 802 O O . THR A 1 106 ? -2.129 1.022 17.992 1.00 96.50 106 THR A O 1
ATOM 805 N N . THR A 1 107 ? -2.191 2.594 16.388 1.00 94.00 107 THR A N 1
ATOM 806 C CA . THR A 1 107 ? -0.984 3.317 16.805 1.00 94.00 107 THR A CA 1
ATOM 807 C C . THR A 1 107 ? -1.341 4.692 17.365 1.00 94.00 107 THR A C 1
ATOM 809 O O . THR A 1 107 ? -2.361 5.274 17.003 1.00 94.00 107 THR A O 1
ATOM 812 N N . GLN A 1 108 ? -0.518 5.233 18.269 1.00 92.81 108 GLN A N 1
ATOM 813 C CA . GLN A 1 108 ? -0.659 6.640 18.651 1.00 92.81 108 GLN A CA 1
ATOM 814 C C . GLN A 1 108 ? -0.301 7.528 17.457 1.00 92.81 108 GLN A C 1
ATOM 816 O O . GLN A 1 108 ? 0.765 7.372 16.860 1.00 92.81 108 GLN A O 1
ATOM 821 N N . THR A 1 109 ? -1.194 8.458 17.131 1.00 85.25 109 THR A N 1
ATOM 822 C CA . THR A 1 109 ? -0.930 9.564 16.207 1.00 85.25 109 THR A CA 1
ATOM 823 C C . THR A 1 109 ? -0.548 10.816 16.994 1.00 85.25 109 THR A C 1
ATOM 825 O O . THR A 1 109 ? -0.854 10.906 18.184 1.00 85.25 109 THR A O 1
ATOM 828 N N . LEU A 1 110 ? 0.162 11.741 16.338 1.00 73.44 110 LEU A N 1
ATOM 829 C CA . LEU A 1 110 ? 0.561 13.036 16.905 1.00 73.44 110 LEU A CA 1
ATOM 830 C C . LEU A 1 110 ? -0.642 13.919 17.258 1.00 73.44 110 LEU A C 1
ATOM 832 O O . LEU A 1 110 ? -1.687 13.783 16.581 1.00 73.44 110 LEU A O 1
#

Secondary structure (DSSP, 8-state):
--PPPPP-----S--EEEE-PPTT-SS--HHHHHHEEEEEEESHHHHT-GGGGHHHHHTT--EEEEE---TTS-HHHHTT-TTSEEEEE-TT--SEEEETTS-EEE----

InterPro domains:
  IPR004352 Glycoside-hydrolase family GH114, TIM-barrel domain [PF03537] (32-94)

Radius of gyration: 16.77 Å; chains: 1; bounding box: 53×24×49 Å

Sequence (110 aa):
MSHPASPISTPSHGSCIAIQPPRHRSSHDKAAIDVAQFSVNEQCVPHGECDVFQDFINVGKPVFHIEYPTEKTSFSKLCTGSQFTTMLKNMDLSGMATYCDGSEATTQTL